Protein AF-A0A960HG65-F1 (afdb_monomer_lite)

Radius of gyration: 17.37 Å; chains: 1; bounding box: 47×30×35 Å

Sequence (86 aa):
MVSELGTEGVRAAEFCRQDGFAYRFDWGPDGLAALAPHCEVVVIVDVLRFTTAVCCAVESGATVMPYRWKDESAATFAGQHGAVLA

pLDDT: mean 86.68, std 14.44, range [37.47, 98.06]

Structure (mmCIF, N/CA/C/O backbone):
data_AF-A0A960HG65-F1
#
_entry.id   AF-A0A960HG65-F1
#
loop_
_atom_site.group_PDB
_atom_site.id
_atom_site.type_symbol
_atom_site.label_atom_id
_atom_site.label_alt_id
_atom_site.label_comp_id
_atom_site.label_asym_id
_atom_site.label_entity_id
_atom_site.label_seq_id
_atom_site.pdbx_PDB_ins_code
_atom_site.Cartn_x
_atom_site.Cartn_y
_atom_site.Cartn_z
_atom_site.occupancy
_atom_site.B_iso_or_equiv
_atom_site.auth_seq_id
_atom_site.auth_comp_id
_atom_site.auth_asym_id
_atom_site.auth_atom_id
_atom_site.pdbx_PDB_model_num
ATOM 1 N N . MET A 1 1 ? 26.989 3.934 -10.174 1.00 37.47 1 MET A N 1
ATOM 2 C CA . MET A 1 1 ? 26.787 4.778 -11.364 1.00 37.47 1 MET A CA 1
ATOM 3 C C . MET A 1 1 ? 25.379 5.326 -11.301 1.00 37.47 1 MET A C 1
ATOM 5 O O . MET A 1 1 ? 24.449 4.559 -11.478 1.00 37.47 1 MET A O 1
ATOM 9 N N . VAL A 1 2 ? 25.232 6.606 -10.965 1.00 40.75 2 VAL A N 1
ATOM 10 C CA . VAL A 1 2 ? 23.985 7.358 -11.151 1.00 40.75 2 VAL A CA 1
ATOM 11 C C . VAL A 1 2 ? 24.351 8.460 -12.139 1.00 40.75 2 VAL A C 1
ATOM 13 O O . VAL A 1 2 ? 24.694 9.570 -11.753 1.00 40.75 2 VAL A O 1
ATOM 16 N N . SER A 1 3 ? 24.468 8.085 -13.407 1.00 46.88 3 SER A N 1
ATOM 17 C CA . SER A 1 3 ? 24.316 9.038 -14.504 1.00 46.88 3 SER A CA 1
ATOM 18 C C . SER A 1 3 ? 22.893 8.841 -15.020 1.00 46.88 3 SER A C 1
ATOM 20 O O . SER A 1 3 ? 22.340 7.769 -14.800 1.00 46.88 3 SER A O 1
ATOM 22 N N . GLU A 1 4 ? 22.320 9.837 -15.686 1.00 55.97 4 GLU A N 1
ATOM 23 C CA . GLU A 1 4 ? 20.946 9.843 -16.231 1.00 55.97 4 GLU A CA 1
ATOM 24 C C . GLU A 1 4 ? 19.847 10.374 -15.287 1.00 55.97 4 GLU A C 1
ATOM 26 O O . GLU A 1 4 ? 18.707 9.912 -15.258 1.00 55.97 4 GLU A O 1
ATOM 31 N N . LEU A 1 5 ? 20.169 11.447 -14.561 1.00 53.91 5 LEU A N 1
ATOM 32 C CA . LEU A 1 5 ? 19.168 12.478 -14.273 1.00 53.91 5 LEU A CA 1
ATOM 33 C C . LEU A 1 5 ? 18.885 13.224 -15.589 1.00 53.91 5 LEU A C 1
ATOM 35 O O . LEU A 1 5 ? 19.829 13.618 -16.277 1.00 53.91 5 LEU A O 1
ATOM 39 N N . GLY A 1 6 ? 17.614 13.405 -15.958 1.00 55.66 6 GLY A N 1
ATOM 40 C CA . GLY A 1 6 ? 17.237 14.256 -17.086 1.00 55.66 6 GLY A CA 1
ATOM 41 C C . GLY A 1 6 ? 17.653 15.713 -16.851 1.00 55.66 6 GLY A C 1
ATOM 42 O O . GLY A 1 6 ? 18.059 16.087 -15.751 1.00 55.66 6 GLY A O 1
ATOM 43 N N . THR A 1 7 ? 17.519 16.558 -17.874 1.00 57.59 7 THR A N 1
ATOM 44 C CA . THR A 1 7 ? 17.967 17.968 -17.881 1.00 57.59 7 THR A CA 1
ATOM 45 C C . THR A 1 7 ? 17.411 18.849 -16.750 1.00 57.59 7 THR A C 1
ATOM 47 O O . THR A 1 7 ? 17.943 19.931 -16.525 1.00 57.59 7 THR A O 1
ATOM 50 N N . GLU A 1 8 ? 16.406 18.384 -16.001 1.00 60.09 8 GLU A N 1
ATOM 51 C CA . GLU A 1 8 ? 15.790 19.085 -14.861 1.00 60.09 8 GLU A CA 1
ATOM 52 C C . GLU A 1 8 ? 15.951 18.352 -13.511 1.00 60.09 8 GLU A C 1
ATOM 54 O O . GLU A 1 8 ? 15.283 18.684 -12.537 1.00 60.09 8 GLU A O 1
ATOM 59 N N . GLY A 1 9 ? 16.797 17.318 -13.422 1.00 55.47 9 GLY A N 1
ATOM 60 C CA . GLY A 1 9 ? 16.911 16.498 -12.204 1.00 55.47 9 GLY A CA 1
ATOM 61 C C . GLY A 1 9 ? 15.746 15.519 -11.994 1.00 55.47 9 GLY A C 1
ATOM 62 O O . GLY A 1 9 ? 15.716 14.790 -11.004 1.00 55.47 9 GLY A O 1
ATOM 63 N N . VAL A 1 10 ? 14.807 15.468 -12.940 1.00 61.81 10 VAL A N 1
ATOM 64 C CA . VAL A 1 10 ? 13.734 14.471 -13.010 1.00 61.81 10 VAL A CA 1
ATOM 65 C C . VAL A 1 10 ? 14.290 13.189 -13.636 1.00 61.81 10 VAL A C 1
ATOM 67 O O . VAL A 1 10 ? 15.084 13.239 -14.579 1.00 61.81 10 VAL A O 1
ATOM 70 N N . ARG A 1 11 ? 13.903 12.023 -13.107 1.00 63.47 11 ARG A N 1
ATOM 71 C CA . ARG A 1 11 ? 14.290 10.725 -13.683 1.00 63.47 11 ARG A CA 1
ATOM 72 C C . ARG A 1 11 ? 13.726 10.607 -15.102 1.00 63.47 11 ARG A C 1
ATOM 74 O O . ARG A 1 11 ? 12.566 10.940 -15.332 1.00 63.47 11 ARG A O 1
ATOM 81 N N . ALA A 1 12 ? 14.530 10.139 -16.056 1.00 68.31 12 ALA A N 1
ATOM 82 C CA . ALA A 1 12 ? 14.051 9.924 -17.419 1.00 68.31 12 ALA A CA 1
ATOM 83 C C . ALA A 1 12 ? 12.916 8.882 -17.431 1.00 68.31 12 ALA A C 1
ATOM 85 O O . ALA A 1 12 ? 13.049 7.801 -16.859 1.00 68.31 12 ALA A O 1
ATOM 86 N N . ALA A 1 13 ? 11.805 9.186 -18.110 1.00 66.75 13 ALA A N 1
ATOM 87 C CA . ALA A 1 13 ? 10.620 8.321 -18.124 1.00 66.75 13 ALA A CA 1
ATOM 88 C C . ALA A 1 13 ? 10.892 6.922 -18.706 1.00 66.75 13 ALA A C 1
ATOM 90 O O . ALA A 1 13 ? 10.211 5.963 -18.361 1.00 66.75 13 ALA A O 1
ATOM 91 N N . GLU A 1 14 ? 11.864 6.801 -19.608 1.00 71.38 14 GLU A N 1
ATOM 92 C CA . GLU A 1 14 ? 12.300 5.520 -20.174 1.00 71.38 14 GLU A CA 1
ATOM 93 C C . GLU A 1 14 ? 13.054 4.671 -19.141 1.00 71.38 14 GLU A C 1
ATOM 95 O O . GLU A 1 14 ? 1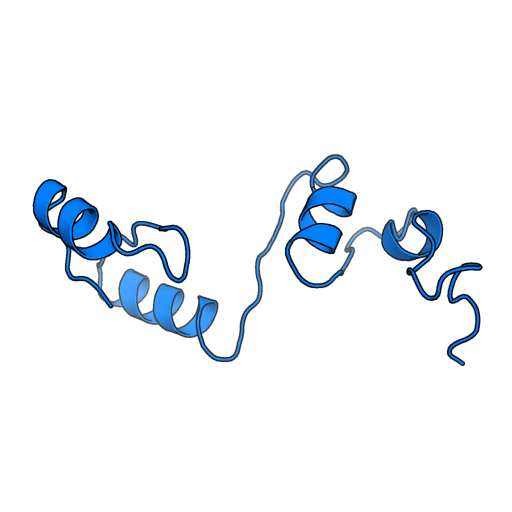2.744 3.495 -18.962 1.00 71.38 14 GLU A O 1
ATOM 100 N N . PHE A 1 15 ? 13.949 5.293 -18.366 1.00 73.38 15 PHE A N 1
ATOM 101 C CA . PHE A 1 15 ? 14.647 4.642 -17.256 1.00 73.38 15 PHE A CA 1
ATOM 102 C C . PHE A 1 15 ? 13.668 4.140 -16.182 1.00 73.38 15 PHE A C 1
ATOM 104 O O . PHE A 1 15 ? 13.788 3.012 -15.706 1.00 73.38 15 PHE A O 1
ATOM 111 N N . CYS A 1 16 ? 12.665 4.950 -15.828 1.00 75.69 16 CYS A N 1
ATOM 112 C CA . CYS A 1 16 ? 11.639 4.577 -14.850 1.00 75.69 16 CYS A CA 1
ATOM 113 C C . CYS A 1 16 ? 10.722 3.445 -15.329 1.00 75.69 16 CYS A C 1
ATOM 115 O O . CYS A 1 16 ? 10.254 2.657 -14.512 1.00 75.69 16 CYS A O 1
ATOM 117 N N . ARG A 1 17 ? 10.474 3.333 -16.642 1.00 83.56 17 ARG A N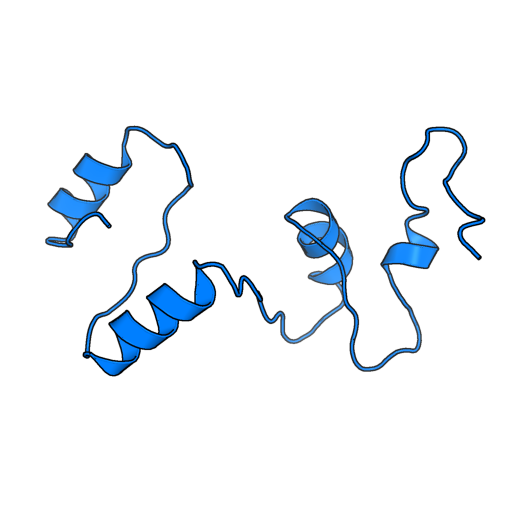 1
ATOM 118 C CA . ARG A 1 17 ? 9.566 2.317 -17.196 1.00 83.56 17 ARG A CA 1
ATOM 119 C C . ARG A 1 17 ? 10.120 0.900 -17.148 1.00 83.56 17 ARG A C 1
ATOM 121 O O . ARG A 1 17 ? 9.319 -0.032 -17.089 1.00 83.56 17 ARG A O 1
ATOM 128 N N . GLN A 1 18 ? 11.446 0.739 -17.149 1.00 88.44 18 GLN A N 1
ATOM 129 C CA . GLN A 1 18 ? 12.118 -0.563 -17.021 1.00 88.44 18 GLN A CA 1
ATOM 130 C C . GLN A 1 18 ? 11.571 -1.601 -18.020 1.00 88.44 18 GLN A C 1
ATOM 132 O O . GLN A 1 18 ? 11.254 -2.741 -17.668 1.00 88.44 18 GLN A O 1
ATOM 137 N N . ASP A 1 19 ? 11.413 -1.191 -19.281 1.00 87.94 19 ASP A N 1
ATOM 138 C CA . ASP A 1 19 ? 10.903 -2.065 -20.334 1.00 87.94 19 ASP A CA 1
ATOM 139 C C . ASP A 1 19 ? 11.821 -3.279 -20.556 1.00 87.94 19 ASP A C 1
ATOM 141 O O . ASP A 1 19 ? 13.040 -3.212 -20.414 1.00 87.94 19 ASP A O 1
ATOM 145 N N . GLY A 1 20 ? 11.213 -4.425 -20.871 1.00 89.88 20 GLY A N 1
ATOM 146 C CA . GLY A 1 20 ? 11.916 -5.705 -21.012 1.00 89.88 20 GLY A CA 1
ATOM 147 C C . GLY A 1 20 ? 12.115 -6.483 -19.705 1.00 89.88 20 GLY A C 1
ATOM 148 O O . GLY A 1 20 ? 12.415 -7.675 -19.765 1.00 89.88 20 GLY A O 1
ATOM 149 N N . PHE A 1 21 ? 11.881 -5.876 -18.536 1.00 90.56 21 PHE A N 1
ATOM 150 C CA . PHE A 1 21 ? 11.861 -6.596 -17.260 1.00 90.56 21 PHE A CA 1
ATOM 151 C C . PHE A 1 21 ? 10.454 -7.097 -16.917 1.00 90.56 21 PHE A C 1
ATOM 153 O O . PHE A 1 21 ? 9.462 -6.375 -17.051 1.00 90.56 21 PHE A O 1
ATOM 160 N N . ALA A 1 22 ? 10.384 -8.343 -16.437 1.00 90.88 22 ALA A N 1
ATOM 161 C CA . ALA A 1 22 ? 9.139 -8.962 -15.979 1.00 90.88 22 ALA A CA 1
ATOM 162 C C . ALA A 1 22 ? 8.612 -8.333 -14.677 1.00 90.88 22 ALA A C 1
ATOM 164 O O . ALA A 1 22 ? 7.405 -8.246 -14.481 1.00 90.88 22 ALA A O 1
ATOM 165 N N . TYR A 1 23 ? 9.515 -7.868 -13.809 1.00 93.75 23 TYR A N 1
ATOM 166 C CA . TYR A 1 23 ? 9.189 -7.179 -12.562 1.00 93.75 23 TYR A CA 1
ATOM 167 C C . TYR A 1 23 ? 9.835 -5.804 -12.573 1.00 93.75 23 TYR A C 1
ATOM 169 O O . TYR A 1 23 ? 11.031 -5.686 -12.845 1.00 93.75 23 TYR A O 1
ATOM 177 N N . ARG A 1 24 ? 9.034 -4.781 -12.289 1.00 93.56 24 ARG A N 1
ATOM 178 C CA . ARG A 1 24 ? 9.423 -3.378 -12.402 1.00 93.56 24 ARG A CA 1
ATOM 179 C C . ARG A 1 24 ? 9.165 -2.684 -11.076 1.00 93.56 24 ARG A C 1
ATOM 181 O O . ARG A 1 24 ? 8.163 -2.958 -10.419 1.00 93.56 24 ARG A O 1
ATOM 188 N N . PHE A 1 25 ? 10.079 -1.809 -10.686 1.00 92.81 25 PHE A N 1
ATOM 189 C CA . PHE A 1 25 ? 10.078 -1.156 -9.385 1.00 92.81 25 PHE A CA 1
ATOM 190 C C . PHE A 1 25 ? 10.262 0.342 -9.556 1.00 92.81 25 PHE A C 1
ATOM 192 O O . PHE A 1 25 ? 11.240 0.788 -10.158 1.00 92.81 25 PHE A O 1
ATOM 199 N N . ASP A 1 26 ? 9.373 1.112 -8.947 1.00 91.94 26 ASP A N 1
ATOM 200 C CA . ASP A 1 26 ? 9.559 2.545 -8.772 1.00 91.94 26 ASP A CA 1
ATOM 201 C C . ASP A 1 26 ? 8.921 2.994 -7.451 1.00 91.94 26 ASP A C 1
ATOM 203 O O . ASP A 1 26 ? 8.311 2.201 -6.729 1.00 91.94 26 ASP A O 1
ATOM 207 N N . TRP A 1 27 ? 9.118 4.259 -7.102 1.00 89.94 27 TRP A N 1
ATOM 208 C CA . TRP A 1 27 ? 8.798 4.808 -5.795 1.00 89.94 27 TRP A CA 1
ATOM 209 C C . TRP A 1 27 ? 7.685 5.846 -5.870 1.00 89.94 27 TRP A C 1
ATOM 211 O O . TRP A 1 27 ? 7.691 6.739 -6.716 1.00 89.94 27 TRP A O 1
ATOM 221 N N . GLY A 1 28 ? 6.780 5.774 -4.894 1.00 88.19 28 GLY A N 1
ATOM 222 C CA . GLY A 1 28 ? 5.758 6.789 -4.672 1.00 88.19 28 GLY A CA 1
ATOM 223 C C . GLY A 1 28 ? 4.682 6.870 -5.767 1.00 88.19 28 GLY A C 1
ATOM 224 O O . GLY A 1 28 ? 4.623 6.030 -6.667 1.00 88.19 28 GLY A O 1
ATOM 225 N N . PRO A 1 29 ? 3.797 7.879 -5.675 1.00 88.19 29 PRO A N 1
ATOM 226 C CA . PRO A 1 29 ? 2.667 8.040 -6.590 1.00 88.19 29 PRO A CA 1
ATOM 227 C C . PRO A 1 29 ? 3.071 8.260 -8.051 1.00 88.19 29 PRO A C 1
ATOM 229 O O . PRO A 1 29 ? 2.384 7.768 -8.941 1.00 88.19 29 PRO A O 1
ATOM 232 N N . ASP A 1 30 ? 4.185 8.952 -8.303 1.00 87.94 30 ASP A N 1
ATOM 233 C CA . ASP A 1 30 ? 4.652 9.225 -9.668 1.00 87.94 30 ASP A CA 1
ATOM 234 C C . ASP A 1 30 ? 5.136 7.943 -10.357 1.00 87.94 30 ASP A C 1
ATOM 236 O O . ASP A 1 30 ? 4.766 7.670 -11.499 1.00 87.94 30 ASP A O 1
ATOM 240 N N . GLY A 1 31 ? 5.889 7.105 -9.636 1.00 89.19 31 GLY A N 1
ATOM 241 C CA . GLY A 1 31 ? 6.300 5.787 -10.119 1.00 89.19 31 GLY A CA 1
ATOM 242 C C . GLY A 1 31 ? 5.107 4.859 -10.357 1.00 89.19 31 GLY A C 1
ATOM 243 O O . GLY A 1 31 ? 5.041 4.17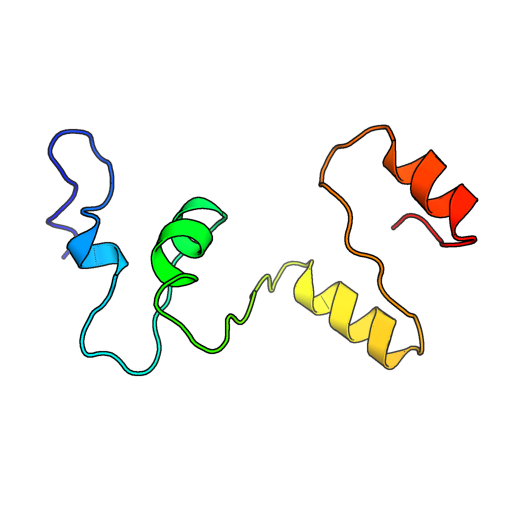1 -11.376 1.00 89.19 31 GLY A O 1
ATOM 244 N N . LEU A 1 32 ? 4.112 4.896 -9.462 1.00 91.19 32 LEU A N 1
ATOM 245 C CA . LEU A 1 32 ? 2.849 4.184 -9.657 1.00 91.19 32 LEU A CA 1
ATOM 246 C C . LEU A 1 32 ? 2.134 4.649 -10.933 1.00 91.19 32 LEU A C 1
ATOM 248 O O . LEU A 1 32 ? 1.720 3.813 -11.730 1.00 91.19 32 LEU A O 1
ATOM 252 N N . ALA A 1 33 ? 2.006 5.960 -11.146 1.00 90.50 33 ALA A N 1
ATOM 253 C CA . ALA A 1 33 ? 1.359 6.518 -12.331 1.00 90.50 33 ALA A CA 1
ATOM 254 C C . ALA A 1 33 ? 2.100 6.153 -13.628 1.00 90.50 33 ALA A C 1
ATOM 256 O O . ALA A 1 33 ? 1.459 5.918 -14.652 1.00 90.50 33 ALA A O 1
ATOM 257 N N . ALA A 1 34 ? 3.431 6.066 -13.581 1.00 88.75 34 ALA A N 1
ATOM 258 C CA . ALA A 1 34 ? 4.253 5.673 -14.719 1.00 88.75 34 ALA A CA 1
ATOM 259 C C . ALA A 1 34 ? 4.155 4.172 -15.046 1.00 88.75 34 ALA A C 1
ATOM 261 O O . ALA A 1 34 ? 4.134 3.810 -16.221 1.00 88.75 34 ALA A O 1
ATOM 262 N N . LEU A 1 35 ? 4.102 3.297 -14.035 1.00 91.38 35 LEU A N 1
ATOM 263 C CA . LEU A 1 35 ? 4.137 1.842 -14.228 1.00 91.38 35 LEU A CA 1
ATOM 264 C C . LEU A 1 35 ? 2.754 1.192 -14.344 1.00 91.38 35 LEU A C 1
ATOM 266 O O . LEU A 1 35 ? 2.602 0.248 -15.115 1.00 91.38 35 LEU A O 1
ATOM 270 N N . ALA A 1 36 ? 1.742 1.675 -13.617 1.00 92.25 36 ALA A N 1
ATOM 271 C CA . ALA A 1 36 ? 0.420 1.042 -13.564 1.00 92.25 36 ALA A CA 1
ATOM 272 C C . ALA A 1 36 ? -0.233 0.807 -14.942 1.00 92.25 36 ALA A C 1
ATOM 274 O O . ALA A 1 36 ? -0.803 -0.265 -15.129 1.00 92.25 36 ALA A O 1
ATOM 275 N N . PRO A 1 37 ? -0.124 1.712 -15.939 1.00 92.25 37 PRO A N 1
ATOM 276 C CA . PRO A 1 37 ? -0.680 1.468 -17.274 1.00 92.25 37 PRO A CA 1
ATOM 277 C C . PRO A 1 37 ? -0.020 0.311 -18.044 1.00 92.25 37 PRO A C 1
ATOM 279 O O . PRO A 1 37 ? -0.554 -0.129 -19.060 1.00 92.25 37 PRO A O 1
ATOM 282 N N . HIS A 1 38 ? 1.149 -0.153 -17.598 1.00 90.88 38 HIS A N 1
ATOM 283 C CA . HIS A 1 38 ? 1.970 -1.162 -18.269 1.00 90.88 38 HIS A CA 1
ATOM 284 C C . HIS A 1 38 ? 2.082 -2.476 -17.482 1.00 90.88 38 HIS A C 1
ATOM 286 O O . HIS A 1 38 ? 2.767 -3.394 -17.934 1.00 90.88 38 HIS A O 1
ATOM 292 N N . CYS A 1 39 ? 1.425 -2.580 -16.324 1.00 91.44 39 CYS A N 1
ATOM 293 C CA . CYS A 1 39 ? 1.497 -3.735 -15.435 1.00 91.44 39 CYS A CA 1
ATOM 294 C C . CYS A 1 39 ? 0.105 -4.336 -15.222 1.00 91.44 39 CYS A C 1
ATOM 296 O O . CYS A 1 39 ? -0.847 -3.623 -14.921 1.00 91.44 39 CYS A O 1
ATOM 298 N N . GLU A 1 40 ? -0.007 -5.662 -15.308 1.00 94.25 40 GLU A N 1
ATOM 299 C CA . GLU A 1 40 ? -1.259 -6.371 -15.000 1.00 94.25 40 GLU A CA 1
ATOM 300 C C . GLU A 1 40 ? -1.572 -6.362 -13.496 1.00 94.25 40 GLU A C 1
ATOM 302 O O . GLU A 1 40 ? -2.732 -6.363 -13.090 1.00 94.25 40 GLU A O 1
ATOM 307 N N . VAL A 1 41 ? -0.529 -6.346 -12.662 1.00 95.81 41 VAL A N 1
ATOM 308 C CA . VAL A 1 41 ? -0.623 -6.325 -11.201 1.00 95.81 41 VAL A CA 1
ATOM 309 C C . VAL A 1 41 ? 0.356 -5.298 -10.653 1.00 95.81 41 VAL A C 1
ATOM 311 O O . VAL A 1 41 ? 1.511 -5.233 -11.074 1.00 95.81 41 VAL A O 1
ATOM 314 N N . VAL A 1 42 ? -0.101 -4.528 -9.669 1.00 95.00 42 VAL A N 1
ATOM 315 C CA . VAL A 1 42 ? 0.735 -3.608 -8.900 1.00 95.00 42 VAL A CA 1
ATOM 316 C C . VAL A 1 42 ? 0.768 -4.066 -7.449 1.00 95.00 42 VAL A C 1
ATOM 318 O O . VAL A 1 42 ? -0.275 -4.258 -6.826 1.00 95.00 42 VAL A O 1
ATOM 321 N N . VAL A 1 43 ? 1.976 -4.195 -6.901 1.00 95.19 43 VAL A N 1
ATOM 322 C CA . VAL A 1 43 ? 2.197 -4.492 -5.484 1.00 95.19 43 VAL A CA 1
ATOM 323 C C . VAL A 1 43 ? 2.722 -3.234 -4.807 1.00 95.19 43 VAL A C 1
ATOM 325 O O . VAL A 1 43 ? 3.823 -2.774 -5.102 1.00 95.19 43 VAL A O 1
ATOM 328 N N . ILE A 1 44 ? 1.932 -2.672 -3.893 1.00 93.00 44 ILE A N 1
ATOM 329 C CA . ILE A 1 44 ? 2.391 -1.581 -3.031 1.00 93.00 44 ILE A CA 1
ATOM 330 C C . ILE A 1 44 ? 3.221 -2.190 -1.906 1.00 93.00 44 ILE A C 1
ATOM 332 O O . ILE A 1 44 ? 2.777 -3.134 -1.256 1.00 93.00 44 ILE A O 1
ATOM 336 N N . VAL A 1 45 ? 4.416 -1.646 -1.679 1.00 92.94 45 VAL A N 1
ATOM 337 C CA . VAL A 1 45 ? 5.314 -2.053 -0.595 1.00 92.94 45 VAL A CA 1
ATOM 338 C C . VAL A 1 45 ? 5.632 -0.828 0.251 1.00 92.94 45 VAL A C 1
ATOM 340 O O . VAL A 1 45 ? 6.264 0.111 -0.222 1.00 92.94 45 VAL A O 1
ATOM 343 N N . ASP A 1 46 ? 5.216 -0.852 1.514 1.00 91.06 46 ASP A N 1
ATOM 344 C CA . ASP A 1 46 ? 5.591 0.141 2.518 1.00 91.06 46 ASP A CA 1
ATOM 345 C C . ASP A 1 46 ? 5.870 -0.583 3.838 1.00 91.06 46 ASP A C 1
ATOM 347 O O . ASP A 1 46 ? 4.994 -0.820 4.677 1.00 91.06 46 ASP A O 1
ATOM 351 N N . VAL A 1 47 ? 7.137 -0.966 3.988 1.00 81.88 47 VAL A N 1
ATOM 352 C CA . VAL A 1 47 ? 7.622 -1.783 5.102 1.00 81.88 47 VAL A CA 1
ATOM 353 C C . VAL A 1 47 ? 7.422 -1.078 6.449 1.00 81.88 47 VAL A C 1
ATOM 355 O O . VAL A 1 47 ? 7.161 -1.744 7.454 1.00 81.88 47 VAL A O 1
ATOM 358 N N . LEU A 1 48 ? 7.509 0.258 6.491 1.00 84.19 48 LEU A N 1
ATOM 359 C CA . LEU A 1 48 ? 7.524 1.050 7.723 1.00 84.19 48 LEU A CA 1
ATOM 360 C C . LEU A 1 48 ? 6.543 2.232 7.630 1.00 84.19 48 LEU A C 1
ATOM 362 O O . LEU A 1 48 ? 6.943 3.374 7.432 1.00 84.19 48 LEU A O 1
ATOM 366 N N . ARG A 1 49 ? 5.244 2.011 7.857 1.00 83.56 49 ARG A N 1
ATOM 367 C CA . ARG A 1 49 ? 4.624 0.768 8.377 1.00 83.56 49 ARG A CA 1
ATOM 368 C C . ARG A 1 49 ? 3.337 0.378 7.662 1.00 83.56 49 ARG A C 1
ATOM 370 O O . ARG A 1 49 ? 2.635 -0.492 8.171 1.00 83.56 49 ARG A O 1
ATOM 377 N N . PHE A 1 50 ? 2.988 1.023 6.551 1.00 90.44 50 PHE A N 1
ATOM 378 C CA . PHE A 1 50 ? 1.635 0.905 6.014 1.00 90.44 50 PHE A CA 1
ATOM 379 C C . PHE A 1 50 ? 1.278 -0.536 5.636 1.00 90.44 50 PHE A C 1
ATOM 381 O O . PHE A 1 50 ? 0.326 -1.074 6.196 1.00 90.44 50 PHE A O 1
ATOM 388 N N . THR A 1 51 ? 2.049 -1.212 4.776 1.00 93.88 51 THR A N 1
ATOM 389 C CA . THR A 1 51 ? 1.670 -2.571 4.349 1.00 93.88 51 THR A CA 1
ATOM 390 C C . THR A 1 51 ? 1.777 -3.578 5.488 1.00 93.88 51 THR A C 1
ATOM 392 O O . THR A 1 51 ? 0.950 -4.477 5.579 1.00 93.88 51 THR A O 1
ATOM 395 N N . THR A 1 52 ? 2.718 -3.384 6.417 1.00 94.06 52 THR A N 1
ATOM 396 C CA . THR A 1 52 ? 2.819 -4.204 7.635 1.00 94.06 52 THR A CA 1
ATOM 397 C C . THR A 1 52 ? 1.574 -4.062 8.520 1.00 94.06 52 THR A C 1
ATOM 399 O O . THR A 1 52 ? 1.015 -5.063 8.958 1.00 94.06 52 THR A O 1
ATOM 402 N N . ALA A 1 53 ? 1.097 -2.835 8.756 1.00 94.56 53 ALA A N 1
ATOM 403 C CA . ALA A 1 53 ? -0.107 -2.581 9.548 1.00 94.56 53 ALA A CA 1
ATOM 404 C C . ALA A 1 53 ? -1.369 -3.147 8.878 1.00 94.56 53 ALA A C 1
ATOM 406 O O . ALA A 1 53 ? -2.213 -3.730 9.560 1.00 94.56 53 ALA A O 1
ATOM 407 N N . VAL A 1 54 ? -1.475 -3.023 7.549 1.00 95.50 54 VAL A N 1
ATOM 408 C CA . VAL A 1 54 ? -2.570 -3.615 6.766 1.00 95.50 54 VAL A CA 1
ATOM 409 C C . VAL A 1 54 ? -2.565 -5.138 6.888 1.00 95.50 54 VAL A C 1
ATOM 411 O O . VAL A 1 54 ? -3.618 -5.706 7.172 1.00 95.50 54 VAL A O 1
ATOM 414 N N . CYS A 1 55 ? -1.405 -5.793 6.747 1.00 95.62 55 CYS A N 1
ATOM 415 C CA . CYS A 1 55 ? -1.294 -7.242 6.937 1.00 95.62 55 CYS A CA 1
ATOM 416 C C . CYS A 1 55 ? -1.784 -7.659 8.328 1.00 95.62 55 CYS A C 1
ATOM 418 O O . CYS A 1 55 ? -2.689 -8.481 8.418 1.00 95.62 55 CYS A O 1
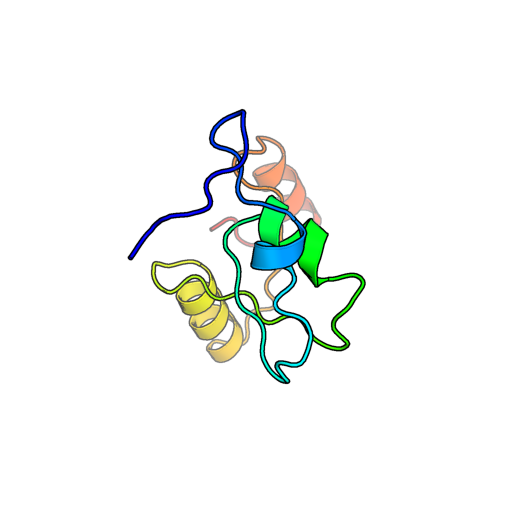ATOM 420 N N . CYS A 1 56 ? -1.279 -7.037 9.402 1.00 95.69 56 CYS A N 1
ATOM 421 C CA . CYS A 1 56 ? -1.712 -7.372 10.761 1.00 95.69 56 CYS A CA 1
ATOM 422 C C . CYS A 1 56 ? -3.222 -7.170 10.972 1.00 95.69 56 CYS A C 1
ATOM 424 O O . CYS A 1 56 ? -3.864 -7.992 11.623 1.00 95.69 56 CYS A O 1
ATOM 426 N N . ALA A 1 57 ? -3.804 -6.088 10.442 1.00 96.38 57 ALA A N 1
ATOM 427 C CA . ALA A 1 57 ? -5.235 -5.816 10.572 1.00 96.38 57 ALA A CA 1
ATOM 428 C C . ALA A 1 57 ? -6.081 -6.890 9.866 1.00 96.38 57 ALA A C 1
ATOM 430 O O . ALA A 1 57 ? -7.009 -7.432 10.467 1.00 96.38 57 ALA A O 1
ATOM 431 N N . VAL A 1 58 ? -5.728 -7.240 8.626 1.00 97.12 58 VAL A N 1
ATOM 432 C CA . VAL A 1 58 ? -6.421 -8.281 7.849 1.00 97.12 58 VAL A CA 1
ATOM 433 C C . VAL A 1 58 ? -6.267 -9.657 8.496 1.00 97.12 58 VAL A C 1
ATOM 435 O O . VAL A 1 58 ? -7.254 -10.374 8.640 1.00 97.12 58 VAL A O 1
ATOM 438 N N . GLU A 1 59 ? -5.066 -10.010 8.959 1.00 98.00 59 GLU A N 1
ATOM 439 C CA . GLU A 1 59 ? -4.809 -11.260 9.692 1.00 98.00 59 GLU A CA 1
ATOM 440 C C . GLU A 1 59 ? -5.599 -11.341 11.008 1.00 98.00 59 GLU A C 1
ATOM 442 O O . GLU A 1 59 ? -5.954 -12.429 11.457 1.00 98.00 59 GLU A O 1
ATOM 447 N N . SER A 1 60 ? -5.941 -10.191 11.593 1.00 97.50 60 SER A N 1
ATOM 448 C CA . SER A 1 60 ? -6.806 -10.081 12.776 1.00 97.50 60 SER A CA 1
ATOM 449 C C . SER A 1 60 ? -8.307 -10.114 12.444 1.00 97.50 60 SER A C 1
ATOM 451 O O . SER A 1 60 ? -9.137 -9.941 13.336 1.00 97.50 60 SER A O 1
ATOM 453 N N . GLY A 1 61 ? -8.677 -10.314 11.175 1.00 97.62 61 GLY A N 1
ATOM 454 C CA . GLY A 1 61 ? -10.065 -10.366 10.710 1.00 97.62 61 GLY A CA 1
ATOM 455 C C . GLY A 1 61 ? -10.691 -9.004 10.396 1.00 97.62 61 GLY A C 1
ATOM 456 O O . GLY A 1 61 ? -11.899 -8.934 10.166 1.00 97.62 61 GL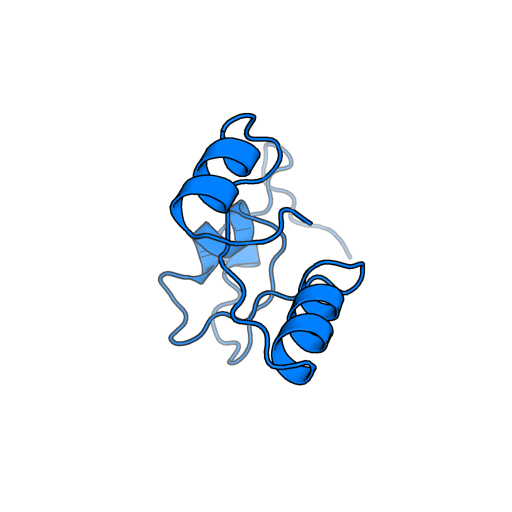Y A O 1
ATOM 457 N N . ALA A 1 62 ? -9.913 -7.918 10.378 1.00 97.38 62 ALA A N 1
ATOM 458 C CA . ALA A 1 62 ? -10.427 -6.606 10.006 1.00 97.38 62 ALA A CA 1
ATOM 459 C C . ALA A 1 62 ? -10.548 -6.460 8.482 1.00 97.38 62 ALA A C 1
ATOM 461 O O . ALA A 1 62 ? -9.705 -6.920 7.714 1.00 97.38 62 ALA A O 1
ATOM 462 N N . THR A 1 63 ? -11.574 -5.732 8.038 1.00 97.44 63 THR A N 1
ATOM 463 C CA . THR A 1 63 ? -11.609 -5.175 6.680 1.00 97.44 63 THR A CA 1
ATOM 464 C C . THR A 1 63 ? -10.950 -3.802 6.706 1.00 97.44 63 THR A C 1
ATOM 466 O O . THR A 1 63 ? -11.383 -2.923 7.449 1.00 97.44 63 THR A O 1
ATOM 469 N N . VAL A 1 64 ? -9.902 -3.608 5.906 1.00 96.06 64 VAL A N 1
ATOM 470 C CA . VAL A 1 64 ? -9.192 -2.326 5.819 1.00 96.06 64 VAL A CA 1
ATOM 471 C C . VAL A 1 64 ? -9.820 -1.463 4.731 1.00 96.06 64 VAL A C 1
ATOM 473 O O . VAL A 1 64 ? -9.894 -1.869 3.573 1.00 96.06 64 VAL A O 1
ATOM 476 N N . MET A 1 65 ? -10.241 -0.254 5.100 1.00 95.88 65 MET A N 1
ATOM 477 C CA . MET A 1 65 ? -10.770 0.737 4.165 1.00 95.88 65 MET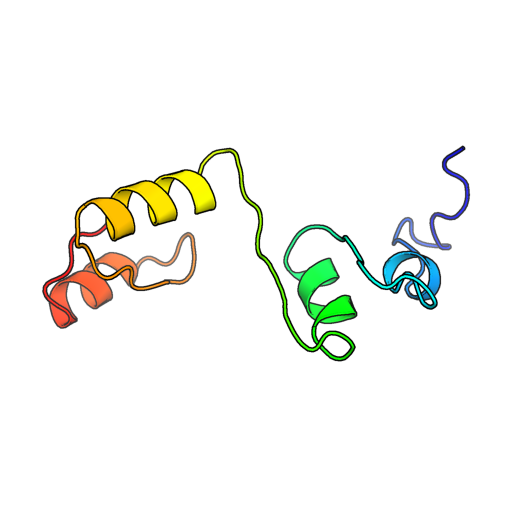 A CA 1
ATOM 478 C C . MET A 1 65 ? -9.683 1.772 3.847 1.00 95.88 65 MET A C 1
ATOM 480 O O . MET A 1 65 ? -9.356 2.581 4.718 1.00 95.88 65 MET A O 1
ATOM 484 N N . PRO A 1 66 ? -9.087 1.760 2.640 1.00 92.50 66 PRO A N 1
ATOM 485 C CA . PRO A 1 66 ? -8.075 2.744 2.283 1.00 92.50 66 PRO A CA 1
ATOM 486 C C . PRO A 1 66 ? -8.699 4.140 2.198 1.00 92.50 66 PRO A C 1
ATOM 488 O O . PRO A 1 66 ? -9.765 4.322 1.610 1.00 92.50 66 PRO A O 1
ATOM 491 N N . TYR A 1 67 ? -8.012 5.131 2.762 1.00 93.94 67 TYR A N 1
ATOM 492 C CA . TYR A 1 67 ? -8.427 6.529 2.727 1.00 93.94 67 TYR A CA 1
ATOM 493 C C . TYR A 1 67 ? -7.251 7.440 2.393 1.00 93.94 67 TYR A C 1
ATOM 495 O O . TYR A 1 67 ? -6.087 7.081 2.590 1.00 93.94 67 TYR A O 1
ATOM 503 N N . ARG A 1 68 ? -7.551 8.634 1.878 1.00 91.94 68 ARG A N 1
ATOM 504 C CA . ARG A 1 68 ? -6.528 9.621 1.539 1.00 91.94 68 ARG A CA 1
ATOM 505 C C . ARG A 1 68 ? -5.767 10.053 2.796 1.00 91.94 68 ARG A C 1
ATOM 507 O O . ARG A 1 68 ? -6.360 10.395 3.816 1.00 91.94 68 ARG A O 1
ATOM 514 N N . TRP A 1 69 ? -4.438 10.063 2.709 1.00 87.38 69 TRP A N 1
ATOM 515 C CA . TRP A 1 69 ? -3.579 10.497 3.810 1.00 87.38 69 TRP A CA 1
ATOM 516 C C . TRP A 1 69 ? -3.723 11.997 4.095 1.00 87.38 69 TRP A C 1
ATOM 518 O O . TRP A 1 69 ? -3.800 12.798 3.161 1.00 87.38 69 TRP A O 1
ATOM 528 N N . LYS A 1 70 ? -3.685 12.365 5.386 1.00 87.38 70 LYS A N 1
ATOM 529 C CA . LYS A 1 70 ? -3.786 13.751 5.888 1.00 87.38 70 LYS A CA 1
ATOM 530 C C . LYS A 1 70 ? -5.031 14.498 5.403 1.00 87.38 70 LYS A C 1
ATOM 532 O O . LYS A 1 70 ? -4.985 15.700 5.162 1.00 87.38 70 LYS A O 1
ATOM 537 N N . ASP A 1 71 ? -6.137 13.781 5.279 1.00 94.00 71 ASP A N 1
ATOM 538 C CA . ASP A 1 71 ? -7.430 14.371 4.975 1.00 94.00 71 ASP A CA 1
ATOM 539 C C . ASP A 1 71 ? -8.278 14.445 6.254 1.00 94.00 71 ASP A C 1
ATOM 541 O O . ASP A 1 71 ? -8.501 13.437 6.930 1.00 94.00 71 ASP A O 1
ATOM 545 N N . GLU A 1 72 ? -8.728 15.649 6.608 1.00 94.94 72 GLU A N 1
ATOM 546 C CA . GLU A 1 72 ? -9.485 15.924 7.838 1.00 94.94 72 GLU A CA 1
ATOM 547 C C . GLU A 1 72 ? -10.834 15.189 7.877 1.00 94.94 72 GLU A C 1
ATOM 549 O O . GLU A 1 72 ? -11.378 14.927 8.950 1.00 94.94 72 GLU A O 1
ATOM 554 N N . SER A 1 73 ? -11.355 14.786 6.715 1.00 96.94 73 SER A N 1
ATOM 555 C CA . SER A 1 73 ? -12.620 14.057 6.604 1.00 96.94 73 SER A CA 1
ATOM 556 C C . SER A 1 73 ? -12.526 12.568 6.972 1.00 96.94 73 SER A C 1
ATOM 558 O O . SER A 1 73 ? -13.556 11.894 7.053 1.00 96.94 73 SER A O 1
ATOM 560 N N . ALA A 1 74 ? -11.328 12.043 7.264 1.00 96.88 74 ALA A N 1
ATOM 561 C CA . ALA A 1 74 ? -11.117 10.631 7.596 1.00 96.88 74 ALA A CA 1
ATOM 562 C C . ALA A 1 74 ? -11.940 10.164 8.811 1.00 96.88 74 ALA A C 1
ATOM 564 O O . ALA A 1 74 ? -12.483 9.059 8.809 1.00 96.88 74 ALA A O 1
ATOM 565 N N . ALA A 1 75 ? -12.091 11.016 9.831 1.00 96.50 75 ALA A N 1
ATOM 566 C CA . ALA A 1 75 ? -12.902 10.700 11.009 1.00 96.50 75 ALA A CA 1
ATOM 567 C C . ALA A 1 75 ? -14.394 10.563 10.661 1.00 96.50 75 ALA A C 1
ATOM 569 O O . ALA A 1 75 ? -15.071 9.658 11.149 1.00 96.50 75 ALA A O 1
ATOM 570 N N . THR A 1 76 ? -14.902 11.429 9.779 1.00 97.88 76 THR A N 1
ATOM 571 C CA . THR A 1 76 ? -16.282 11.351 9.286 1.00 97.88 76 THR A CA 1
ATOM 572 C C . THR A 1 76 ? -16.499 10.088 8.460 1.00 97.88 76 THR A C 1
ATOM 574 O O . THR A 1 76 ? -17.482 9.387 8.687 1.00 97.88 76 THR A O 1
ATOM 577 N N . PHE A 1 77 ? -15.572 9.766 7.554 1.00 97.75 77 PHE A N 1
ATOM 578 C CA . PHE A 1 77 ? -15.622 8.546 6.749 1.00 97.75 77 PHE A CA 1
ATOM 579 C C . PHE A 1 77 ? -15.635 7.289 7.630 1.00 97.75 77 PHE A C 1
ATOM 581 O O . PHE A 1 77 ? -16.502 6.431 7.474 1.00 97.75 77 PHE A O 1
ATOM 588 N N . ALA A 1 78 ? -14.746 7.210 8.626 1.00 97.50 78 ALA A N 1
ATOM 589 C CA . ALA A 1 78 ? -14.728 6.099 9.574 1.00 97.50 78 ALA A CA 1
ATOM 590 C C . ALA A 1 78 ? -16.074 5.961 10.311 1.00 97.50 78 ALA A C 1
ATOM 592 O O . ALA A 1 78 ? -16.643 4.871 10.354 1.00 97.50 78 ALA A O 1
ATOM 593 N N . GLY A 1 79 ? -16.639 7.072 10.800 1.00 97.88 79 GLY A N 1
ATOM 594 C CA . GLY A 1 79 ? -17.952 7.083 11.450 1.00 97.88 79 GLY A CA 1
ATOM 595 C C . GLY A 1 79 ? -19.096 6.604 10.547 1.00 97.88 79 GLY A C 1
ATOM 596 O O . GLY A 1 79 ? -19.939 5.829 10.995 1.00 97.88 79 GLY A O 1
ATOM 597 N N . GLN A 1 80 ? -19.108 7.001 9.271 1.00 98.06 80 GLN A N 1
ATOM 598 C CA . GLN A 1 80 ? -20.118 6.574 8.287 1.00 98.06 80 GLN A CA 1
ATOM 599 C C . GLN A 1 80 ? -20.082 5.068 8.006 1.00 98.06 80 GLN A C 1
ATOM 601 O O . GLN A 1 80 ? -21.117 4.473 7.708 1.00 98.06 80 GLN A O 1
ATOM 606 N N . HIS A 1 81 ? -18.905 4.455 8.119 1.00 97.38 81 HIS A N 1
ATOM 607 C CA . HIS A 1 81 ? -18.698 3.031 7.878 1.00 97.38 81 HIS A CA 1
ATOM 608 C C . HIS A 1 81 ? -18.653 2.185 9.159 1.00 97.38 81 HIS A C 1
ATOM 610 O O . HIS A 1 81 ? -18.443 0.976 9.077 1.00 97.38 81 HIS A O 1
ATOM 616 N N . GLY A 1 82 ? -18.841 2.790 10.339 1.00 97.38 82 GLY A N 1
ATOM 617 C CA . GLY A 1 82 ? -18.670 2.095 11.620 1.00 97.38 82 GLY A CA 1
ATOM 618 C C . GLY A 1 82 ? -17.249 1.550 11.820 1.00 97.38 82 GLY A C 1
ATOM 619 O O . GLY A 1 82 ? -17.063 0.550 12.509 1.00 97.38 82 GLY A O 1
ATOM 620 N N . ALA A 1 83 ? -16.259 2.175 11.182 1.00 97.44 83 ALA A N 1
ATOM 621 C CA . ALA A 1 83 ? -14.862 1.774 11.207 1.00 97.44 83 ALA A CA 1
ATOM 622 C C . ALA A 1 83 ? -14.077 2.515 12.302 1.00 97.44 83 ALA A C 1
ATOM 624 O O . ALA A 1 83 ? -14.470 3.581 12.779 1.00 97.44 83 ALA A O 1
ATOM 625 N N . VAL A 1 84 ? -12.926 1.955 12.673 1.00 96.12 84 VAL A N 1
ATOM 626 C CA . VAL A 1 84 ? -11.951 2.601 13.560 1.00 96.12 84 VAL A CA 1
ATOM 627 C C . VAL A 1 84 ? -10.951 3.378 12.707 1.00 96.12 84 VAL A C 1
ATOM 629 O O . VAL A 1 84 ? -10.350 2.813 11.796 1.00 96.12 84 VAL A O 1
ATOM 632 N N . LEU A 1 85 ? -10.764 4.666 13.009 1.00 95.00 85 LEU A N 1
ATOM 633 C CA . LEU A 1 85 ? -9.685 5.462 12.423 1.00 95.00 85 LEU A CA 1
ATOM 634 C C . LEU A 1 85 ? -8.353 5.078 13.088 1.00 95.00 85 LEU A C 1
ATOM 636 O O . LEU A 1 85 ? -8.267 5.090 14.318 1.00 95.00 85 LEU A O 1
ATOM 640 N N . ALA A 1 86 ? -7.347 4.739 12.280 1.00 89.44 86 ALA A N 1
ATOM 641 C CA . ALA A 1 86 ? -6.032 4.253 12.708 1.00 89.44 86 ALA A CA 1
ATOM 642 C C . ALA A 1 86 ? -4.891 5.177 12.263 1.00 89.44 86 ALA A C 1
ATOM 644 O O . ALA A 1 86 ? -5.049 5.851 11.218 1.00 89.44 86 ALA A O 1
#

Secondary structure (DSSP, 8-state):
----B-TTSPBPHHHHH-TT-SS----HHHHHHHHGGG-S------TTTHHHHHHHHHHTTPPP----TT-TTHHHHHHHTTPPP-

Foldseek 3Di:
DPDQQPPVSHHDLVVLQPPPDPDHDDDDPVSCVSHVVPDPDDDDDDVPPVVVVVVVCVVVVHDDDDDDPPDPCQVVVCVVVVHDDD